Protein AF-A0A933QP45-F1 (afdb_monomer_lite)

Secondary structure (DSSP, 8-state):
---EEEEEEEEEEEEETTEEEEEEEEEEEEEEETTEEEEEEEETTEEEEEEEE-GGGEEEEEEEE-SSSEEEEEEE--TTS-SEEEEEES-HHHHHHHHHHTTPPEEP-

Radius of gyration: 12.71 Å; chains: 1; bounding box: 33×34×29 Å

pLDDT: mean 92.01, std 7.45, range [52.69, 97.75]

Foldseek 3Di:
DWDKDKFAFKKWFAQDPVGIDIDGPRQWMWIDTLAWIKIWGHDDPDTPDIDIDGPVQFPAWEWDDDPPAIKIWTAGNPPVGHRTMITTGPDPVVVQVSCVVSVHHYHYD

Structure (mmCIF, N/CA/C/O backbone):
data_AF-A0A933QP45-F1
#
_entry.id   AF-A0A933QP45-F1
#
loop_
_atom_site.group_PDB
_atom_site.id
_atom_site.type_symbol
_atom_site.label_atom_id
_atom_site.label_alt_id
_atom_site.label_comp_id
_atom_site.label_asym_id
_atom_site.label_entity_id
_atom_site.label_seq_id
_atom_site.pdbx_PDB_ins_code
_atom_site.Cartn_x
_atom_site.Cartn_y
_atom_site.Cartn_z
_atom_site.occupancy
_atom_site.B_iso_or_equiv
_atom_site.auth_seq_id
_atom_site.auth_comp_id
_atom_site.auth_asym_id
_atom_site.auth_atom_id
_atom_site.pdbx_PDB_model_num
ATOM 1 N N . MET A 1 1 ? -20.171 11.374 9.791 1.00 52.69 1 MET A N 1
ATOM 2 C CA . MET A 1 1 ? -18.991 11.843 9.036 1.00 52.69 1 MET A CA 1
ATOM 3 C C . MET A 1 1 ? -18.240 10.603 8.601 1.00 52.69 1 MET A C 1
ATOM 5 O O . MET A 1 1 ? -18.033 9.743 9.451 1.00 52.69 1 MET A O 1
ATOM 9 N N . ALA A 1 2 ? -17.936 10.451 7.312 1.00 61.94 2 ALA A N 1
ATOM 10 C CA . ALA A 1 2 ? -17.080 9.354 6.869 1.00 61.94 2 ALA A CA 1
ATOM 11 C C . ALA A 1 2 ? -15.700 9.544 7.510 1.00 61.94 2 ALA A C 1
ATOM 13 O O . ALA A 1 2 ? -15.194 10.665 7.556 1.00 61.94 2 ALA A O 1
ATOM 14 N N . LYS A 1 3 ? -15.140 8.482 8.093 1.00 84.06 3 LYS A N 1
ATOM 15 C CA . LYS A 1 3 ? -13.797 8.540 8.667 1.00 84.06 3 LYS A CA 1
ATOM 16 C C . LYS A 1 3 ? -12.796 8.654 7.513 1.00 84.06 3 LYS A C 1
ATOM 18 O O . LYS A 1 3 ? -12.909 7.930 6.528 1.00 84.06 3 LYS A O 1
ATOM 23 N N . GLU A 1 4 ? -11.831 9.552 7.649 1.00 93.94 4 GLU A N 1
ATOM 24 C CA . GLU A 1 4 ? -10.700 9.694 6.733 1.00 93.94 4 GLU A CA 1
ATOM 25 C C . GLU A 1 4 ? -9.401 9.615 7.535 1.00 93.94 4 GLU A C 1
ATOM 27 O O . GLU A 1 4 ? -9.360 9.967 8.717 1.00 93.94 4 GLU A O 1
ATOM 32 N N . PHE A 1 5 ? -8.349 9.117 6.899 1.00 94.88 5 PHE A N 1
ATOM 33 C CA . PHE A 1 5 ? -7.028 8.956 7.491 1.00 94.88 5 PHE A CA 1
ATOM 34 C C . PHE A 1 5 ? -5.957 9.280 6.450 1.00 94.88 5 PHE A C 1
ATOM 36 O O . PHE A 1 5 ? -6.128 9.010 5.261 1.00 94.88 5 PHE A O 1
ATOM 43 N N . ALA A 1 6 ? -4.843 9.848 6.905 1.00 96.81 6 ALA A N 1
ATOM 44 C CA . ALA A 1 6 ? -3.674 10.085 6.078 1.00 96.81 6 ALA A CA 1
ATOM 45 C C . ALA A 1 6 ? -2.405 9.711 6.843 1.00 96.81 6 ALA A C 1
ATOM 47 O O . ALA A 1 6 ? -2.290 9.995 8.034 1.00 96.81 6 ALA A O 1
ATOM 48 N N . THR A 1 7 ? -1.438 9.114 6.152 1.00 96.50 7 THR A N 1
ATOM 49 C CA . THR A 1 7 ? -0.115 8.831 6.713 1.00 96.50 7 THR A CA 1
ATOM 50 C C . THR A 1 7 ? 0.980 8.996 5.670 1.00 96.50 7 THR A C 1
ATOM 52 O O . THR A 1 7 ? 0.751 8.843 4.468 1.00 96.50 7 THR A O 1
ATOM 55 N N . THR A 1 8 ? 2.184 9.298 6.140 1.00 96.00 8 THR A N 1
ATOM 56 C CA . THR A 1 8 ? 3.365 9.514 5.304 1.00 96.00 8 THR A CA 1
ATOM 57 C C . THR A 1 8 ? 4.287 8.298 5.366 1.00 96.00 8 THR A C 1
ATOM 59 O O . THR A 1 8 ? 4.439 7.649 6.403 1.00 96.00 8 THR A O 1
ATOM 62 N N . GLY A 1 9 ? 4.900 7.984 4.232 1.00 94.81 9 GLY A N 1
ATOM 63 C CA . GLY A 1 9 ? 5.643 6.761 3.983 1.00 94.81 9 GLY A CA 1
ATOM 64 C C . GLY A 1 9 ? 6.643 6.904 2.839 1.00 94.81 9 GLY A C 1
ATOM 65 O O . GLY A 1 9 ? 6.858 7.988 2.293 1.00 94.81 9 GLY A O 1
ATOM 66 N N . GLY A 1 10 ? 7.251 5.782 2.476 1.00 94.69 10 GLY A N 1
ATOM 67 C CA . GLY A 1 10 ? 7.820 5.562 1.149 1.00 94.69 10 GLY A CA 1
ATOM 68 C C . GLY A 1 10 ? 6.819 4.849 0.242 1.00 94.69 10 GLY A C 1
ATOM 69 O O . GLY A 1 10 ? 5.815 4.310 0.712 1.00 94.69 10 GLY A O 1
ATOM 70 N N . ALA A 1 11 ? 7.105 4.816 -1.053 1.00 94.81 11 ALA A N 1
ATOM 71 C CA . ALA A 1 11 ? 6.318 4.073 -2.024 1.00 94.81 11 ALA A CA 1
ATOM 72 C C . ALA A 1 11 ? 7.221 3.440 -3.078 1.00 94.81 11 ALA A C 1
ATOM 74 O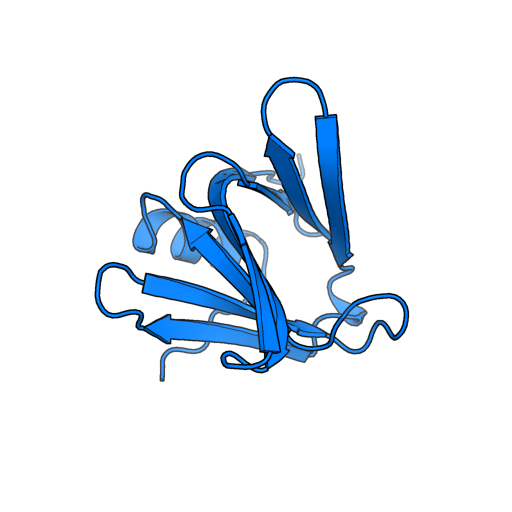 O . ALA A 1 11 ? 8.216 4.040 -3.469 1.00 94.81 11 ALA A O 1
ATOM 75 N N . ASN A 1 12 ? 6.849 2.256 -3.554 1.00 94.62 12 ASN A N 1
ATOM 76 C CA . ASN A 1 12 ? 7.443 1.633 -4.734 1.00 94.62 12 ASN A CA 1
ATOM 77 C C . 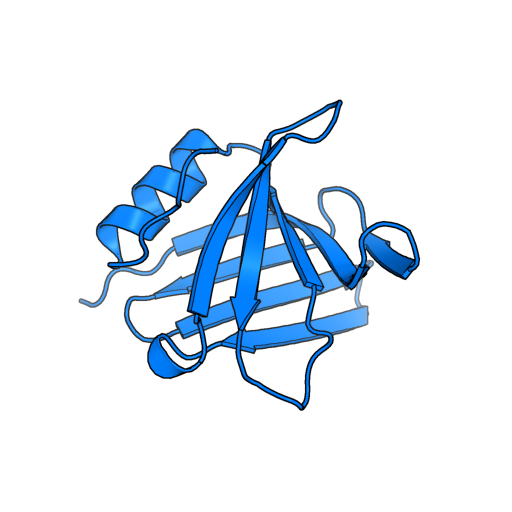ASN A 1 12 ? 6.315 1.208 -5.672 1.00 94.62 12 ASN A C 1
ATOM 79 O O . ASN A 1 12 ? 5.275 0.738 -5.208 1.00 94.62 12 ASN A O 1
ATOM 83 N N . TRP A 1 13 ? 6.501 1.367 -6.974 1.00 94.81 13 TRP A N 1
ATOM 84 C CA . TRP A 1 13 ? 5.528 0.972 -7.982 1.00 94.81 13 TRP A CA 1
ATOM 85 C C . TRP A 1 13 ? 6.217 0.417 -9.226 1.00 94.81 13 TRP A C 1
ATOM 87 O O . TRP A 1 13 ? 7.300 0.858 -9.600 1.00 94.81 13 TRP A O 1
ATOM 97 N N . GLY A 1 14 ? 5.594 -0.558 -9.882 1.00 93.88 14 GLY A N 1
ATOM 98 C CA . GLY A 1 14 ? 6.150 -1.163 -11.090 1.00 93.88 14 GLY A CA 1
ATOM 99 C C . GLY A 1 14 ? 5.469 -2.467 -11.476 1.00 93.88 14 GLY A C 1
ATOM 100 O O . GLY A 1 14 ? 4.318 -2.723 -11.112 1.00 93.88 14 GLY A O 1
ATOM 101 N N . TYR A 1 15 ? 6.179 -3.307 -12.223 1.00 89.81 15 TYR A N 1
ATOM 102 C CA . TYR A 1 15 ? 5.663 -4.620 -12.615 1.00 89.81 15 TYR A CA 1
ATOM 103 C C . TYR A 1 15 ? 5.888 -5.675 -11.532 1.00 89.81 15 TYR A C 1
ATOM 105 O O . TYR A 1 15 ? 5.084 -6.595 -11.382 1.00 89.81 15 TYR A O 1
ATOM 113 N N . ASN A 1 16 ? 6.982 -5.556 -10.783 1.00 86.94 16 ASN A N 1
ATOM 114 C CA . ASN A 1 16 ? 7.354 -6.443 -9.685 1.00 86.94 16 ASN A CA 1
ATOM 115 C C . ASN A 1 16 ? 8.411 -5.757 -8.798 1.00 86.94 16 ASN A C 1
ATOM 117 O O . ASN A 1 16 ? 8.819 -4.641 -9.086 1.00 86.94 16 ASN A O 1
ATOM 121 N N . ILE A 1 17 ? 8.879 -6.424 -7.738 1.00 80.31 17 ILE A N 1
ATOM 122 C CA . ILE A 1 17 ? 9.859 -5.836 -6.807 1.00 80.31 17 ILE A CA 1
ATOM 123 C C . ILE A 1 17 ? 11.248 -5.573 -7.414 1.00 80.31 17 ILE A C 1
ATOM 125 O O . ILE A 1 17 ? 11.968 -4.698 -6.944 1.00 80.31 17 ILE A O 1
ATOM 129 N N . PHE A 1 18 ? 11.650 -6.339 -8.426 1.00 82.75 18 PHE A N 1
ATOM 130 C CA . PHE A 1 18 ? 12.941 -6.163 -9.097 1.00 82.75 18 PHE A CA 1
ATOM 131 C C . PHE A 1 18 ? 12.868 -5.137 -10.235 1.00 82.75 18 PHE A C 1
ATOM 133 O O . PHE A 1 18 ? 13.901 -4.662 -10.693 1.00 82.75 18 PHE A O 1
ATOM 140 N N . ASP A 1 19 ? 11.652 -4.806 -10.669 1.00 87.81 19 ASP A N 1
ATOM 141 C CA . ASP A 1 19 ? 11.322 -3.861 -11.734 1.00 87.81 19 ASP A CA 1
ATOM 142 C C . ASP A 1 19 ? 10.286 -2.855 -11.211 1.00 87.81 19 ASP A C 1
ATOM 144 O O . ASP A 1 19 ? 9.152 -2.750 -11.697 1.00 87.81 19 ASP A O 1
ATOM 148 N N . SER A 1 20 ? 10.662 -2.197 -10.113 1.00 87.88 20 SER A N 1
ATOM 149 C CA . SER A 1 20 ? 9.904 -1.108 -9.510 1.00 87.88 20 SER A CA 1
ATOM 150 C C . SER A 1 20 ? 10.773 0.123 -9.357 1.00 87.88 20 SER A C 1
ATOM 152 O O . SER A 1 20 ? 11.918 0.040 -8.914 1.00 87.88 20 SER A O 1
ATOM 154 N N . GLU A 1 21 ? 10.179 1.268 -9.647 1.00 89.69 21 GLU A N 1
ATOM 155 C CA . GLU A 1 21 ? 10.687 2.559 -9.218 1.00 89.69 21 GLU A CA 1
ATOM 156 C C . GLU A 1 21 ? 10.117 2.874 -7.838 1.00 89.69 21 GLU A C 1
ATOM 158 O O . GLU A 1 21 ? 9.094 2.324 -7.423 1.00 89.69 21 GLU A O 1
ATOM 163 N N . GLY A 1 22 ? 10.767 3.761 -7.099 1.00 88.75 22 GLY A N 1
ATOM 164 C CA . GLY A 1 22 ? 10.258 4.114 -5.792 1.00 88.75 22 GLY A CA 1
ATOM 165 C C . GLY A 1 22 ? 10.982 5.260 -5.130 1.00 88.75 22 GLY A C 1
ATOM 166 O O . GLY A 1 22 ? 12.042 5.718 -5.554 1.00 88.75 22 GLY A O 1
ATOM 167 N N . THR A 1 23 ? 10.374 5.716 -4.049 1.00 85.38 23 THR A N 1
ATOM 168 C CA . THR A 1 23 ? 10.894 6.756 -3.179 1.00 85.38 23 THR A CA 1
ATOM 169 C C . THR A 1 23 ? 10.884 6.249 -1.749 1.00 85.38 23 THR A C 1
ATOM 171 O O . THR A 1 23 ? 9.894 5.671 -1.289 1.00 85.38 23 THR A O 1
ATOM 174 N N . SER A 1 24 ? 11.960 6.504 -1.014 1.00 84.44 24 SER A N 1
ATOM 175 C CA . SER A 1 24 ? 12.007 6.215 0.416 1.00 84.44 24 SER A CA 1
ATOM 176 C C . SER A 1 24 ? 11.012 7.078 1.199 1.00 84.44 24 SER A C 1
ATOM 178 O O . SER A 1 24 ? 10.440 8.049 0.698 1.00 84.44 24 SER A O 1
ATOM 180 N N . PHE A 1 25 ? 10.830 6.757 2.477 1.00 79.44 25 PHE A N 1
ATOM 181 C CA . PHE A 1 25 ? 10.256 7.718 3.415 1.00 79.44 25 PHE A CA 1
ATOM 182 C C . PHE A 1 25 ? 11.049 9.042 3.368 1.00 79.44 25 PHE A C 1
ATOM 184 O O . PHE A 1 25 ? 12.279 8.978 3.236 1.00 79.44 25 PHE A O 1
ATOM 191 N N . PRO A 1 26 ? 10.411 10.224 3.501 1.00 89.06 26 PRO A N 1
ATOM 192 C CA . PRO A 1 26 ? 8.978 10.515 3.675 1.00 89.06 26 PRO A CA 1
ATOM 193 C C . PRO A 1 26 ? 8.297 11.072 2.405 1.00 89.06 26 PRO A C 1
ATOM 195 O O . PRO A 1 26 ? 7.555 12.051 2.478 1.00 89.06 26 PRO A O 1
ATOM 198 N N . PHE A 1 27 ? 8.575 10.512 1.227 1.00 93.44 27 PHE A N 1
ATOM 199 C CA . PHE A 1 27 ? 8.163 11.120 -0.049 1.00 93.44 27 PHE A CA 1
ATOM 200 C C . PH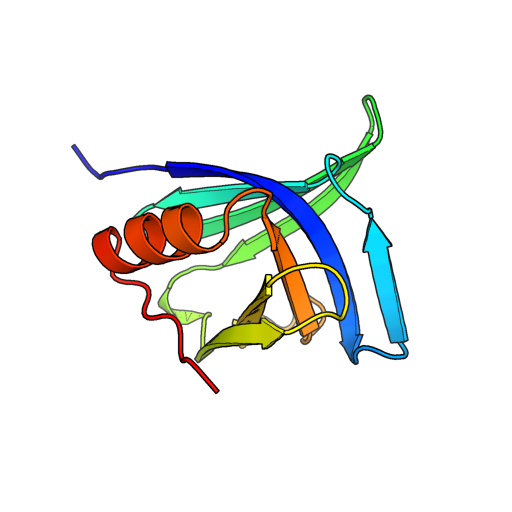E A 1 27 ? 6.814 10.635 -0.591 1.00 93.44 27 PHE A C 1
ATOM 202 O O . PHE A 1 27 ? 6.400 11.054 -1.670 1.00 93.44 27 PHE A O 1
ATOM 209 N N . ALA A 1 28 ? 6.101 9.780 0.141 1.00 95.31 28 ALA A N 1
ATOM 210 C CA . ALA A 1 28 ? 4.772 9.322 -0.235 1.00 95.31 28 ALA A CA 1
ATOM 211 C C . ALA A 1 28 ? 3.747 9.594 0.868 1.00 95.31 28 ALA A C 1
ATOM 213 O O . ALA A 1 28 ? 4.037 9.449 2.052 1.00 95.31 28 ALA A O 1
ATOM 214 N N . THR A 1 29 ? 2.523 9.940 0.490 1.00 96.69 29 THR A N 1
ATOM 215 C CA . THR A 1 29 ? 1.394 10.093 1.408 1.00 96.69 29 THR A CA 1
ATOM 216 C C . THR A 1 29 ? 0.249 9.215 0.939 1.00 96.69 29 THR A C 1
ATOM 218 O O . THR A 1 29 ? -0.201 9.329 -0.203 1.00 96.69 29 THR A O 1
ATOM 221 N N . LEU A 1 30 ? -0.222 8.347 1.828 1.00 97.62 30 LEU A N 1
ATOM 222 C CA . LEU A 1 30 ? -1.407 7.532 1.624 1.00 97.62 30 LEU A CA 1
ATOM 223 C C . LEU A 1 30 ? -2.581 8.189 2.342 1.00 97.62 30 LEU A C 1
ATOM 225 O O . LEU A 1 30 ? -2.541 8.376 3.555 1.00 97.62 30 LEU A O 1
ATOM 229 N N . TYR A 1 31 ? -3.619 8.512 1.585 1.00 97.75 31 TYR A N 1
ATOM 230 C CA . TYR A 1 31 ? -4.919 8.960 2.062 1.00 97.75 31 TYR A CA 1
ATOM 231 C C . TYR A 1 31 ? -5.904 7.805 1.907 1.00 97.75 31 TYR A C 1
ATOM 233 O O . TYR A 1 31 ? -5.946 7.171 0.854 1.00 97.75 31 TYR A O 1
ATOM 241 N N . ALA A 1 32 ? -6.711 7.532 2.922 1.00 97.38 32 ALA A N 1
ATOM 242 C CA . ALA A 1 32 ? -7.757 6.527 2.838 1.00 97.38 32 ALA A CA 1
ATOM 243 C C . ALA A 1 32 ? -9.066 7.046 3.434 1.00 97.38 32 ALA A C 1
ATOM 245 O O . ALA A 1 32 ? -9.089 7.675 4.492 1.00 97.38 32 ALA A O 1
ATOM 246 N N . SER A 1 33 ? -10.157 6.722 2.754 1.00 96.94 33 SER A N 1
ATOM 247 C CA . SER A 1 33 ? -11.532 6.821 3.235 1.00 96.94 33 SER A CA 1
ATOM 248 C C . SER A 1 33 ? -12.258 5.517 2.907 1.00 96.94 33 SER A C 1
ATOM 250 O O . SER A 1 33 ? -11.731 4.677 2.177 1.00 96.94 33 SER A O 1
ATOM 252 N N . SER A 1 34 ? -13.489 5.337 3.380 1.00 95.75 34 SER A N 1
ATOM 253 C CA . SER A 1 34 ? -14.313 4.177 3.000 1.00 95.75 34 SER A CA 1
ATOM 254 C C . SER A 1 34 ? -14.621 4.095 1.496 1.00 95.75 34 SER A C 1
ATOM 256 O O . SER A 1 34 ? -15.096 3.067 1.027 1.00 95.75 34 SER A O 1
ATOM 258 N N . GLU A 1 35 ? -14.386 5.173 0.743 1.00 96.19 35 GLU A N 1
ATOM 259 C CA . GLU A 1 35 ? -14.726 5.283 -0.680 1.00 96.19 35 GLU A CA 1
ATOM 260 C C . GLU A 1 35 ? -13.516 5.162 -1.605 1.00 96.19 35 GLU A C 1
ATOM 262 O O . GLU A 1 35 ? -13.697 4.865 -2.782 1.00 96.19 35 GLU A O 1
ATOM 267 N N . ARG A 1 36 ? -12.296 5.397 -1.102 1.00 96.12 36 ARG A N 1
ATOM 268 C CA . ARG A 1 36 ? -11.064 5.310 -1.898 1.00 96.12 36 ARG A CA 1
ATOM 269 C C . ARG A 1 36 ? -9.795 5.210 -1.058 1.00 96.12 36 ARG A C 1
ATOM 271 O O . ARG A 1 36 ? -9.740 5.690 0.076 1.00 96.12 36 ARG A O 1
ATOM 278 N N . ILE A 1 37 ? -8.743 4.684 -1.678 1.00 97.44 37 ILE A N 1
ATOM 279 C CA . ILE A 1 37 ? -7.352 4.840 -1.245 1.00 97.44 37 ILE A CA 1
ATOM 280 C C . ILE A 1 37 ? -6.619 5.658 -2.303 1.00 97.44 37 ILE A C 1
ATOM 282 O O . ILE A 1 37 ? -6.642 5.315 -3.479 1.00 97.44 37 ILE A O 1
ATOM 286 N N . GLN A 1 38 ? -5.937 6.719 -1.890 1.00 97.56 38 GLN A N 1
ATOM 287 C CA . GLN A 1 38 ? -5.101 7.529 -2.761 1.00 97.56 38 GLN A CA 1
ATOM 288 C C . GLN A 1 38 ? -3.662 7.540 -2.255 1.00 97.56 38 GLN A C 1
ATOM 290 O O . GLN A 1 38 ? -3.396 7.934 -1.124 1.00 97.56 38 GLN A O 1
ATOM 295 N N . LEU A 1 39 ? -2.725 7.159 -3.114 1.00 97.25 39 LEU A N 1
ATOM 296 C CA . LEU A 1 39 ? -1.295 7.223 -2.855 1.00 97.25 39 LEU A CA 1
ATOM 297 C C . LEU A 1 39 ? -0.683 8.326 -3.713 1.00 97.25 39 LEU A C 1
ATOM 299 O O . LEU A 1 39 ? -0.707 8.242 -4.938 1.00 97.25 39 LEU A O 1
ATOM 303 N N . ARG A 1 40 ? -0.124 9.354 -3.076 1.00 96.50 40 ARG A N 1
ATOM 304 C CA . ARG A 1 40 ? 0.588 10.443 -3.755 1.00 96.50 40 ARG A CA 1
ATOM 305 C C . ARG A 1 40 ? 2.066 10.366 -3.444 1.00 96.50 40 ARG A C 1
ATOM 307 O O . ARG A 1 40 ? 2.431 10.221 -2.283 1.00 96.50 40 ARG A O 1
ATOM 314 N N . VAL A 1 41 ? 2.901 10.531 -4.456 1.00 94.62 41 VAL A N 1
ATOM 315 C CA . VAL A 1 41 ? 4.356 10.547 -4.328 1.00 94.62 41 VAL A CA 1
ATOM 316 C C . VAL A 1 41 ? 4.862 11.913 -4.757 1.00 94.62 41 VAL A C 1
ATOM 318 O O . VAL A 1 41 ? 4.634 12.349 -5.887 1.00 94.62 41 VAL A O 1
ATOM 321 N N . LYS A 1 42 ? 5.526 12.608 -3.837 1.00 91.88 42 LYS A N 1
ATOM 322 C CA . LYS A 1 42 ? 6.031 13.964 -4.033 1.00 91.88 42 LYS A CA 1
ATOM 323 C C . LYS A 1 42 ? 7.477 14.056 -3.584 1.00 91.88 42 LYS A C 1
ATOM 325 O O . LYS A 1 42 ? 7.804 13.734 -2.445 1.00 91.88 42 LYS A O 1
ATOM 330 N N . ILE A 1 43 ? 8.324 14.584 -4.461 1.00 85.81 43 ILE A N 1
ATOM 331 C CA . ILE A 1 43 ? 9.676 15.009 -4.105 1.00 85.81 43 ILE A CA 1
ATOM 332 C C . ILE A 1 43 ? 9.711 16.530 -4.214 1.00 85.81 43 ILE A C 1
ATOM 334 O O . ILE A 1 43 ? 9.535 17.097 -5.293 1.00 85.81 43 ILE A O 1
ATOM 338 N N . LEU A 1 44 ? 9.932 17.196 -3.076 1.00 82.62 44 LEU A N 1
ATOM 339 C CA . LEU A 1 44 ? 9.853 18.654 -2.955 1.00 82.62 44 LEU A CA 1
ATOM 340 C C . LEU A 1 44 ? 8.488 19.176 -3.452 1.00 82.62 44 LEU A C 1
ATOM 342 O O . LEU A 1 44 ? 7.445 18.806 -2.916 1.00 82.62 44 LEU A O 1
ATOM 346 N N . TRP A 1 45 ? 8.494 20.037 -4.469 1.00 80.31 45 TRP A N 1
ATOM 347 C CA . TRP A 1 45 ? 7.313 20.686 -5.044 1.00 80.31 45 TRP A CA 1
ATOM 348 C C . TRP A 1 45 ? 6.707 19.907 -6.222 1.00 80.31 45 TRP A C 1
ATOM 350 O O . TRP A 1 45 ? 5.685 20.329 -6.759 1.00 80.31 45 TRP A O 1
ATOM 360 N N . PHE A 1 46 ? 7.326 18.797 -6.642 1.00 86.44 46 PHE A N 1
ATOM 361 C CA . PHE A 1 46 ? 6.931 18.043 -7.831 1.00 86.44 46 PHE A CA 1
ATOM 362 C C . PHE A 1 46 ? 6.185 16.762 -7.454 1.00 86.44 46 PHE A C 1
ATOM 364 O O . PHE A 1 46 ? 6.659 15.958 -6.648 1.00 86.44 46 PHE A O 1
ATOM 371 N N . GLU A 1 47 ? 5.012 16.569 -8.057 1.00 87.81 47 GLU A N 1
ATOM 372 C CA . GLU A 1 47 ? 4.272 15.310 -7.987 1.00 87.81 47 GLU A CA 1
ATOM 373 C C . GLU A 1 47 ? 4.862 14.330 -9.000 1.00 87.81 47 GLU A C 1
ATOM 375 O O . GLU A 1 47 ? 4.850 14.590 -10.201 1.00 87.81 47 GLU A O 1
ATOM 380 N N . MET A 1 48 ? 5.425 13.230 -8.501 1.00 90.31 48 MET A N 1
ATOM 381 C CA . MET A 1 48 ? 6.035 12.195 -9.335 1.00 90.31 48 MET A CA 1
ATOM 382 C C . MET A 1 48 ? 5.019 11.151 -9.775 1.00 90.31 48 MET A C 1
ATOM 384 O O . MET A 1 48 ? 5.053 10.693 -10.912 1.00 90.31 48 MET A O 1
ATOM 388 N N . ALA A 1 49 ? 4.128 10.765 -8.862 1.00 93.06 49 ALA A N 1
ATOM 389 C CA . ALA A 1 49 ? 3.118 9.753 -9.113 1.00 93.06 49 ALA A CA 1
ATOM 390 C C . ALA A 1 49 ? 1.886 9.992 -8.238 1.00 93.06 49 ALA A C 1
ATOM 392 O O . ALA A 1 49 ? 1.984 10.486 -7.111 1.00 93.06 49 ALA A O 1
ATOM 393 N N . SER A 1 50 ? 0.725 9.607 -8.753 1.00 95.50 50 SER A N 1
ATOM 394 C CA . SER A 1 50 ? -0.540 9.647 -8.029 1.00 95.50 50 SER A CA 1
ATOM 395 C C . SER A 1 50 ? -1.393 8.470 -8.474 1.00 95.50 50 SER A C 1
ATOM 397 O O . SER A 1 50 ? -1.661 8.302 -9.664 1.00 95.50 50 SER A O 1
ATOM 399 N N . PHE A 1 51 ? -1.787 7.641 -7.516 1.00 96.75 51 PHE A N 1
ATOM 400 C CA . PHE A 1 51 ? -2.588 6.447 -7.742 1.00 96.75 51 PHE A CA 1
ATOM 401 C C . PHE A 1 51 ? -3.857 6.545 -6.906 1.00 96.75 51 PHE A C 1
ATOM 403 O O . PHE A 1 51 ? -3.780 6.767 -5.698 1.00 96.75 51 PHE A O 1
ATOM 410 N N . GLU A 1 52 ? -5.018 6.387 -7.533 1.00 97.44 52 GLU A N 1
ATOM 411 C CA . GLU A 1 52 ? -6.311 6.427 -6.853 1.00 97.44 52 GLU A CA 1
ATOM 412 C C . GLU A 1 52 ? -7.065 5.122 -7.098 1.00 97.44 52 GLU A C 1
ATOM 414 O O . GLU A 1 52 ? -7.326 4.735 -8.235 1.00 97.44 52 GLU A O 1
ATOM 419 N N . PHE A 1 53 ? -7.396 4.426 -6.017 1.00 96.50 53 PHE A N 1
ATOM 420 C CA . PHE A 1 53 ? -8.036 3.120 -6.045 1.00 96.50 53 PHE A CA 1
ATOM 421 C C . PHE A 1 53 ? -9.413 3.214 -5.406 1.00 96.50 53 PHE A C 1
ATOM 423 O O . PHE A 1 53 ? -9.528 3.539 -4.220 1.00 96.50 53 PHE A O 1
ATOM 430 N N . ASN A 1 54 ? -10.453 2.864 -6.161 1.00 96.06 54 ASN A N 1
ATOM 431 C CA . ASN A 1 54 ? -11.749 2.584 -5.559 1.00 96.06 54 ASN A CA 1
ATOM 432 C C . ASN A 1 54 ? -11.693 1.213 -4.867 1.00 96.06 54 ASN A C 1
ATOM 434 O O . ASN A 1 54 ? -10.997 0.317 -5.352 1.00 96.06 54 ASN 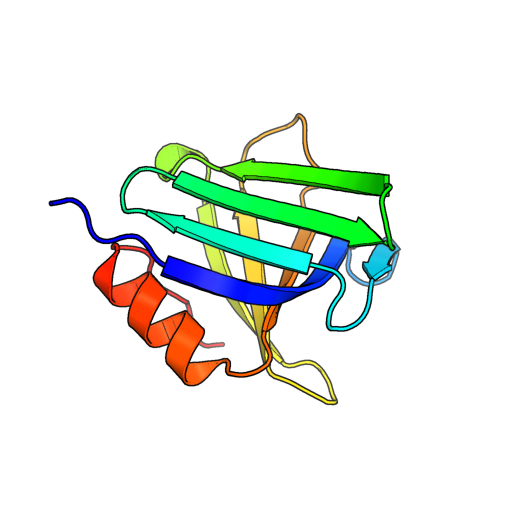A O 1
ATOM 438 N N . PRO A 1 55 ? -12.473 0.982 -3.799 1.00 95.50 55 PRO A N 1
ATOM 439 C CA . PRO A 1 55 ? -12.560 -0.314 -3.133 1.00 95.50 55 PRO A CA 1
ATOM 4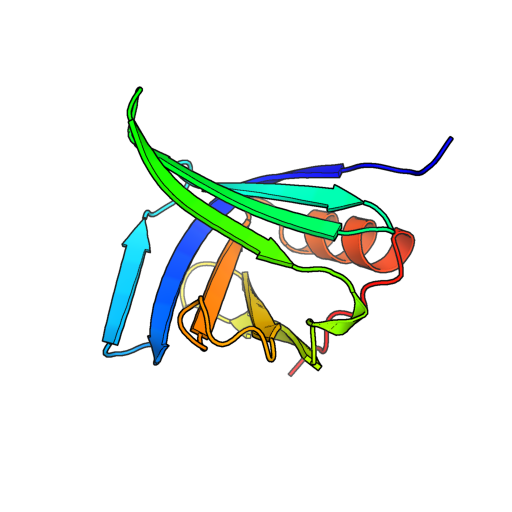40 C C . PRO A 1 55 ? -12.833 -1.482 -4.087 1.00 95.50 55 PRO A C 1
ATOM 442 O O . PRO A 1 55 ? -12.320 -2.573 -3.877 1.00 95.50 55 PRO A O 1
ATOM 445 N N . GLN A 1 56 ? -13.607 -1.249 -5.152 1.00 95.94 56 GLN A N 1
ATOM 446 C CA . GLN A 1 56 ? -13.949 -2.263 -6.158 1.00 95.94 56 GLN A CA 1
ATOM 447 C C . GLN A 1 56 ? -12.768 -2.647 -7.060 1.00 95.94 56 GLN A C 1
ATOM 449 O O . GLN A 1 56 ? -12.739 -3.755 -7.592 1.00 95.94 56 GLN A O 1
ATOM 454 N N . ASP A 1 57 ? -11.797 -1.747 -7.217 1.00 95.88 57 ASP A N 1
ATOM 455 C CA . ASP A 1 57 ? -10.601 -1.983 -8.023 1.00 95.88 57 ASP A CA 1
ATOM 456 C C . ASP A 1 57 ? -9.514 -2.705 -7.217 1.00 95.88 57 ASP A C 1
ATOM 458 O O . ASP A 1 57 ? -8.575 -3.235 -7.807 1.00 95.88 57 ASP A O 1
ATOM 462 N N . ILE A 1 58 ? -9.618 -2.728 -5.882 1.00 96.62 58 ILE A N 1
ATOM 463 C CA . ILE A 1 58 ? -8.654 -3.366 -4.982 1.00 96.62 58 ILE A CA 1
ATOM 464 C C . ILE A 1 58 ? -8.998 -4.850 -4.843 1.00 96.62 58 ILE A C 1
ATOM 466 O O . ILE A 1 58 ? -9.962 -5.234 -4.186 1.00 96.62 58 ILE A O 1
ATOM 470 N N . SER A 1 59 ? -8.149 -5.702 -5.407 1.00 95.75 59 SER A N 1
ATOM 471 C CA . SER A 1 59 ? -8.251 -7.155 -5.267 1.00 95.75 59 SER A CA 1
ATOM 472 C C . SER A 1 59 ? -7.851 -7.618 -3.865 1.00 95.75 59 SER A C 1
ATOM 474 O O . SER A 1 59 ? -8.488 -8.499 -3.290 1.00 95.75 59 SER A O 1
ATOM 476 N N . SER A 1 60 ? -6.770 -7.057 -3.316 1.00 96.06 60 SER A N 1
ATOM 477 C CA . SER A 1 60 ? -6.330 -7.324 -1.945 1.00 96.06 60 SER A CA 1
ATOM 478 C C . SER A 1 60 ? -5.324 -6.284 -1.456 1.00 96.06 60 SER A C 1
ATOM 480 O O . SER A 1 60 ? -4.609 -5.664 -2.243 1.00 96.06 60 SER A O 1
ATOM 482 N N . ILE A 1 61 ? -5.239 -6.132 -0.133 1.00 97.00 61 ILE A N 1
ATOM 483 C CA . ILE A 1 61 ? -4.140 -5.435 0.536 1.00 97.00 61 ILE A CA 1
ATOM 484 C C . ILE A 1 61 ? -3.382 -6.478 1.349 1.00 97.00 61 ILE A C 1
ATOM 486 O O . ILE A 1 61 ? -3.967 -7.162 2.188 1.00 97.00 61 ILE A O 1
ATOM 490 N N . GLU A 1 62 ? -2.094 -6.640 1.083 1.00 96.25 62 GLU A N 1
ATOM 491 C CA . GLU A 1 62 ? -1.262 -7.668 1.714 1.00 96.25 62 GLU A CA 1
ATOM 492 C C . GLU A 1 62 ? -0.127 -7.019 2.499 1.00 96.25 62 GLU A C 1
ATOM 494 O O . GLU A 1 62 ? 0.466 -6.047 2.034 1.00 96.25 62 GLU A O 1
ATOM 499 N N . ARG A 1 63 ? 0.210 -7.566 3.670 1.00 95.50 63 ARG A N 1
ATOM 500 C CA . ARG A 1 63 ? 1.444 -7.198 4.362 1.00 95.50 63 ARG A CA 1
ATOM 501 C C . ARG A 1 63 ? 2.628 -7.618 3.507 1.00 95.50 63 ARG A C 1
ATOM 503 O O . ARG A 1 63 ? 2.718 -8.766 3.073 1.00 95.50 63 ARG A O 1
ATOM 510 N N . TYR A 1 64 ? 3.556 -6.698 3.324 1.00 92.50 64 TYR A N 1
ATOM 511 C CA . TYR A 1 64 ? 4.837 -6.949 2.702 1.00 92.50 64 TYR A CA 1
ATOM 512 C C . TYR A 1 64 ? 5.941 -6.672 3.722 1.00 92.50 64 TYR A C 1
ATOM 514 O O . TYR A 1 64 ? 6.114 -5.535 4.154 1.00 92.50 64 TYR A O 1
ATOM 522 N N . ARG A 1 65 ? 6.687 -7.705 4.126 1.00 88.81 65 ARG A N 1
ATOM 523 C CA 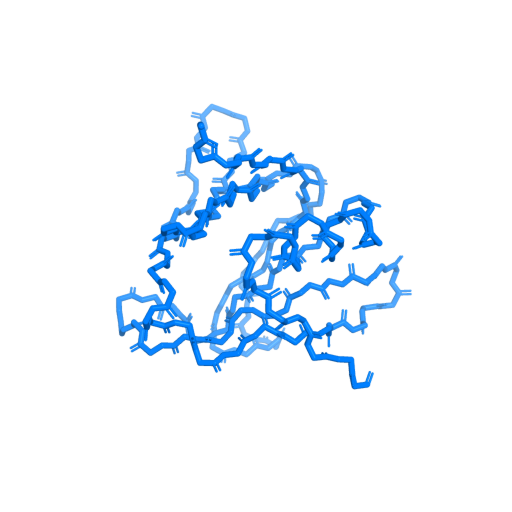. ARG A 1 65 ? 7.814 -7.546 5.056 1.00 88.81 65 ARG A CA 1
ATOM 524 C C . ARG A 1 65 ? 9.063 -7.164 4.274 1.00 88.81 65 ARG A C 1
ATOM 526 O O . ARG A 1 65 ? 9.643 -8.017 3.604 1.00 88.81 65 ARG A O 1
ATOM 533 N N . ALA A 1 66 ? 9.475 -5.901 4.349 1.00 74.56 66 ALA A N 1
ATOM 534 C CA . ALA A 1 66 ? 10.803 -5.506 3.899 1.00 74.56 66 ALA A CA 1
ATOM 535 C C . ALA A 1 66 ? 11.819 -5.686 5.039 1.00 74.56 66 ALA A C 1
ATOM 537 O O . ALA A 1 66 ? 11.458 -5.823 6.206 1.00 74.56 66 ALA A O 1
ATOM 538 N N . LEU A 1 67 ? 13.110 -5.686 4.699 1.00 71.62 67 LEU A N 1
ATOM 539 C CA . LEU A 1 67 ? 14.204 -5.891 5.661 1.00 71.62 67 LEU A CA 1
ATOM 540 C C . LEU A 1 67 ? 14.223 -4.866 6.807 1.00 71.62 67 LEU A C 1
ATOM 542 O O . LEU A 1 67 ? 14.702 -5.185 7.890 1.00 71.62 67 LEU A O 1
ATOM 546 N N . LEU A 1 68 ? 13.740 -3.644 6.563 1.00 73.38 68 LEU A N 1
ATOM 547 C CA . LEU A 1 68 ? 13.839 -2.524 7.506 1.00 73.38 68 LEU A CA 1
ATOM 548 C C . LEU A 1 68 ? 12.490 -2.086 8.085 1.00 73.38 68 LEU A C 1
ATOM 550 O O . LEU A 1 68 ? 12.462 -1.468 9.145 1.00 73.38 68 LEU A O 1
ATOM 554 N N . ASN A 1 69 ? 11.384 -2.380 7.402 1.00 81.38 69 ASN A N 1
ATOM 555 C CA . ASN A 1 69 ? 10.044 -2.032 7.852 1.00 81.38 69 ASN A CA 1
ATOM 556 C C . ASN A 1 69 ? 8.969 -2.888 7.181 1.00 81.38 69 ASN A C 1
ATOM 558 O O . ASN A 1 69 ? 9.149 -3.447 6.098 1.00 81.38 69 ASN A O 1
ATOM 562 N N . ASP A 1 70 ? 7.815 -2.954 7.833 1.00 93.19 70 ASP A N 1
ATOM 563 C CA . ASP A 1 70 ? 6.612 -3.495 7.224 1.00 93.19 70 ASP A CA 1
ATOM 564 C C . ASP A 1 70 ? 5.979 -2.481 6.273 1.00 93.19 70 ASP A C 1
ATOM 566 O O . ASP A 1 70 ? 5.955 -1.274 6.520 1.00 93.19 70 ASP A O 1
ATOM 570 N N . ALA A 1 71 ? 5.441 -2.999 5.181 1.00 94.12 71 ALA A N 1
ATOM 571 C CA . ALA A 1 71 ? 4.748 -2.259 4.148 1.00 94.12 71 ALA A CA 1
ATOM 572 C C . ALA A 1 71 ? 3.418 -2.938 3.817 1.00 94.12 71 ALA A C 1
ATOM 574 O O . ALA A 1 71 ? 3.153 -4.074 4.220 1.00 94.12 71 ALA A O 1
ATOM 575 N N . ILE A 1 72 ? 2.582 -2.248 3.050 1.00 96.12 72 ILE A N 1
ATOM 576 C CA . ILE A 1 72 ? 1.415 -2.844 2.405 1.00 96.12 72 ILE A CA 1
ATOM 577 C C . ILE A 1 72 ? 1.636 -2.903 0.898 1.00 96.12 72 ILE A C 1
ATOM 579 O O . ILE A 1 72 ? 2.112 -1.944 0.297 1.00 96.12 72 ILE A O 1
ATOM 583 N N . ALA A 1 73 ? 1.268 -4.020 0.286 1.00 95.69 73 ALA A N 1
ATOM 584 C CA . ALA A 1 73 ? 1.133 -4.154 -1.154 1.00 95.69 73 ALA A CA 1
ATOM 585 C C . ALA A 1 73 ? -0.352 -4.047 -1.518 1.00 95.69 73 ALA A C 1
ATOM 587 O O . ALA A 1 73 ? -1.169 -4.837 -1.039 1.00 95.69 73 ALA A O 1
ATOM 588 N N . ILE A 1 74 ? -0.698 -3.075 -2.358 1.00 96.44 74 ILE A N 1
ATOM 589 C CA . ILE A 1 74 ? -2.050 -2.868 -2.874 1.00 96.44 74 ILE A CA 1
ATOM 590 C C . ILE A 1 74 ? -2.133 -3.577 -4.224 1.00 96.44 74 ILE A C 1
ATOM 592 O O . ILE A 1 74 ? -1.554 -3.125 -5.209 1.00 96.44 74 ILE A O 1
ATOM 596 N N . LYS A 1 75 ? -2.853 -4.698 -4.274 1.00 95.38 75 LYS A N 1
ATOM 597 C CA . LYS A 1 75 ? -3.159 -5.394 -5.526 1.00 95.38 75 LYS A CA 1
ATOM 598 C C . LYS A 1 75 ? -4.459 -4.851 -6.085 1.00 95.38 75 LYS A C 1
ATOM 600 O O . LYS A 1 75 ? -5.470 -4.847 -5.385 1.00 95.38 75 LYS A O 1
ATOM 605 N N . HIS A 1 76 ? -4.450 -4.453 -7.349 1.00 96.50 76 HIS A N 1
ATOM 606 C CA . HIS A 1 76 ? -5.612 -3.866 -8.004 1.00 96.50 76 HIS A CA 1
ATOM 607 C C . HIS A 1 76 ? -5.810 -4.396 -9.427 1.00 96.50 76 HIS A C 1
ATOM 609 O O . HIS A 1 76 ? -4.935 -5.044 -10.000 1.00 96.50 76 HIS A O 1
ATOM 615 N N . THR A 1 77 ? -6.971 -4.105 -10.007 1.00 96.31 77 THR A N 1
ATOM 616 C CA . THR A 1 77 ? -7.338 -4.461 -11.388 1.00 96.31 77 THR A CA 1
ATOM 617 C C . THR A 1 77 ? -7.256 -3.281 -12.359 1.00 96.31 77 THR A C 1
ATOM 619 O O . THR A 1 77 ? -7.366 -3.479 -13.571 1.00 96.31 77 THR A O 1
ATOM 622 N N . ASN A 1 78 ? -7.031 -2.061 -11.854 1.00 95.25 78 ASN A N 1
ATOM 623 C CA . ASN A 1 78 ? -6.912 -0.864 -12.683 1.00 95.25 78 ASN A CA 1
ATOM 624 C C . ASN A 1 78 ? -5.699 -0.959 -13.630 1.00 95.25 78 ASN A C 1
ATOM 626 O O . ASN A 1 78 ? -4.553 -0.913 -13.189 1.00 95.25 78 ASN A O 1
ATOM 630 N N . LYS A 1 79 ? -5.966 -1.071 -14.936 1.00 93.62 79 LYS A N 1
ATOM 631 C CA . LYS A 1 79 ? -4.951 -1.239 -15.992 1.00 93.62 79 LYS A CA 1
ATOM 632 C C . LYS A 1 79 ? -4.173 0.037 -16.320 1.00 93.62 79 LYS A C 1
ATOM 634 O O . LYS A 1 79 ? -3.202 -0.039 -17.065 1.00 93.62 79 LYS A O 1
ATOM 639 N N . ALA A 1 80 ? -4.605 1.193 -15.815 1.00 94.12 80 ALA A N 1
ATOM 640 C CA . ALA A 1 80 ? -3.881 2.449 -15.991 1.00 94.12 80 ALA A CA 1
ATOM 641 C C . ALA A 1 80 ? -2.641 2.542 -15.088 1.00 94.12 80 ALA A C 1
ATOM 643 O O . ALA A 1 80 ? -1.786 3.392 -15.323 1.00 94.12 80 ALA A O 1
ATOM 644 N N . TYR A 1 81 ? -2.543 1.687 -14.063 1.00 94.50 81 TYR A N 1
ATOM 645 C CA . TYR A 1 81 ? -1.452 1.700 -13.094 1.00 94.50 81 TYR A CA 1
ATOM 646 C C . TYR A 1 81 ? -0.615 0.417 -13.172 1.00 94.50 81 TYR A C 1
ATOM 648 O O . TYR A 1 81 ? -1.133 -0.634 -13.564 1.00 94.50 81 TYR A O 1
ATOM 656 N N . PRO A 1 82 ? 0.669 0.473 -12.777 1.00 93.75 82 PRO A N 1
ATOM 657 C CA . PRO A 1 82 ? 1.490 -0.721 -12.632 1.00 93.75 82 PRO A CA 1
ATOM 658 C C . PRO A 1 82 ? 0.873 -1.692 -11.613 1.00 93.75 82 PRO A C 1
ATOM 660 O O . PRO A 1 82 ? 0.373 -1.237 -10.591 1.00 93.75 82 PRO A O 1
ATOM 663 N N . PRO A 1 83 ? 0.911 -3.015 -11.843 1.00 92.25 83 PRO A N 1
ATOM 664 C CA . PRO A 1 83 ? 0.206 -3.993 -11.007 1.00 92.25 83 PRO A CA 1
ATOM 665 C C . PRO A 1 83 ? 0.775 -4.133 -9.588 1.00 92.25 83 PRO A C 1
ATOM 667 O O . PRO A 1 83 ? 0.108 -4.678 -8.705 1.00 92.25 83 PRO A O 1
ATOM 670 N N . PHE A 1 84 ? 2.020 -3.708 -9.375 1.00 90.88 84 PHE A N 1
ATOM 671 C CA . PHE A 1 84 ? 2.679 -3.738 -8.081 1.00 90.88 84 PHE A CA 1
ATOM 672 C C . PHE A 1 84 ? 2.749 -2.321 -7.522 1.00 90.88 84 PHE A C 1
ATOM 674 O O . PHE A 1 84 ? 3.483 -1.492 -8.053 1.00 90.88 84 PHE A O 1
ATOM 681 N N . ILE A 1 85 ? 2.008 -2.065 -6.443 1.00 95.62 85 ILE A N 1
ATOM 682 C CA . ILE A 1 85 ? 2.015 -0.803 -5.699 1.00 95.62 85 ILE A CA 1
ATOM 683 C C . ILE A 1 85 ? 2.279 -1.130 -4.235 1.00 95.62 85 ILE A C 1
ATOM 685 O O . ILE A 1 85 ? 1.521 -1.875 -3.612 1.00 95.62 85 ILE A O 1
ATOM 689 N N . LEU A 1 86 ? 3.350 -0.582 -3.678 1.00 95.56 86 LEU A N 1
ATOM 690 C CA . LEU A 1 86 ? 3.785 -0.828 -2.312 1.00 95.56 86 LEU A CA 1
ATOM 691 C C . LEU A 1 86 ? 3.910 0.492 -1.562 1.00 95.56 86 LEU A C 1
ATOM 693 O O . LEU A 1 86 ? 4.511 1.438 -2.063 1.00 95.56 86 LEU A O 1
ATOM 697 N N . PHE A 1 87 ? 3.370 0.541 -0.349 1.00 96.38 87 PHE A N 1
ATOM 698 C CA . PHE A 1 87 ? 3.469 1.689 0.543 1.00 96.38 87 PHE A CA 1
ATOM 699 C C . PHE A 1 87 ? 4.094 1.281 1.875 1.00 96.38 87 PHE A C 1
ATOM 701 O O . PHE A 1 87 ? 3.616 0.370 2.551 1.00 96.38 87 PHE A O 1
ATOM 708 N N . SER A 1 88 ? 5.156 1.982 2.251 1.00 95.25 88 SER A N 1
ATOM 709 C CA . SER A 1 88 ? 5.963 1.727 3.441 1.00 95.25 88 SER A CA 1
ATOM 710 C C . SER A 1 88 ? 5.725 2.835 4.472 1.00 95.25 88 SER A C 1
ATOM 712 O O . SER A 1 88 ? 6.405 3.863 4.398 1.00 95.25 88 SER A O 1
ATOM 714 N N . PRO A 1 89 ? 4.766 2.688 5.406 1.00 95.06 89 PRO A N 1
ATOM 715 C CA . PRO A 1 89 ? 4.486 3.703 6.421 1.00 95.06 89 PRO A CA 1
ATOM 716 C C . PRO A 1 89 ? 5.626 3.829 7.437 1.00 95.06 89 PRO A C 1
ATOM 718 O O . PRO A 1 89 ? 6.458 2.932 7.586 1.00 95.06 89 PRO A O 1
ATOM 721 N N . LEU A 1 90 ? 5.605 4.920 8.206 1.00 91.69 90 LEU A N 1
ATOM 722 C CA . LEU A 1 90 ? 6.405 5.026 9.430 1.00 91.69 90 LEU A CA 1
ATOM 723 C C . LEU A 1 90 ? 5.895 4.080 10.533 1.00 91.69 90 LEU A C 1
ATOM 725 O O . LEU A 1 90 ? 6.692 3.481 11.247 1.00 91.69 90 LEU A O 1
ATOM 729 N N . ASN A 1 91 ? 4.571 3.949 10.659 1.00 93.12 91 ASN A N 1
ATOM 730 C CA . ASN A 1 91 ? 3.908 3.117 11.660 1.00 93.12 91 ASN A CA 1
ATOM 731 C C . ASN A 1 91 ? 2.918 2.160 10.980 1.00 93.12 91 ASN A C 1
ATOM 733 O O . ASN A 1 91 ? 1.823 2.555 10.573 1.00 93.12 91 ASN A O 1
ATOM 737 N N . TYR A 1 92 ? 3.327 0.900 10.821 1.00 95.00 92 TYR A N 1
ATOM 738 C CA . TYR A 1 92 ? 2.514 -0.119 10.155 1.00 95.00 92 TYR A CA 1
ATOM 739 C C . TYR A 1 92 ? 1.261 -0.490 10.954 1.00 95.00 92 TYR A C 1
ATOM 741 O O . TYR A 1 92 ? 0.191 -0.640 10.363 1.00 95.00 92 TYR A O 1
ATOM 749 N N . ASP A 1 93 ? 1.368 -0.602 12.279 1.00 94.94 93 ASP A N 1
ATOM 750 C CA . ASP A 1 93 ? 0.245 -1.019 13.122 1.00 94.94 93 ASP A CA 1
ATOM 751 C C . ASP A 1 93 ? -0.883 0.021 13.097 1.00 94.94 93 ASP A C 1
ATOM 753 O O . ASP A 1 93 ? -2.050 -0.331 12.917 1.00 94.94 93 ASP A O 1
ATOM 757 N N . GLU A 1 94 ? -0.531 1.308 13.150 1.00 95.44 94 GLU A N 1
ATOM 758 C CA . GLU A 1 94 ? -1.488 2.409 13.009 1.00 95.44 94 GLU A CA 1
ATOM 759 C C . GLU A 1 94 ? -2.131 2.446 11.615 1.00 95.44 94 GLU A C 1
ATOM 761 O O . GLU A 1 94 ? -3.348 2.624 11.499 1.00 95.44 94 GLU A O 1
ATOM 766 N N . LEU A 1 95 ? -1.344 2.249 10.548 1.00 96.19 95 LEU A N 1
ATOM 767 C CA . LEU A 1 95 ? -1.875 2.151 9.184 1.00 96.19 95 LEU A CA 1
ATOM 768 C C . LEU A 1 95 ? -2.901 1.017 9.089 1.00 96.19 95 LEU A C 1
ATOM 770 O O . LEU A 1 95 ? -4.009 1.213 8.588 1.00 96.19 95 LEU A O 1
ATOM 774 N N . LYS A 1 96 ? -2.538 -0.170 9.577 1.00 96.38 96 LYS A N 1
ATOM 775 C CA . LYS A 1 96 ? -3.384 -1.360 9.537 1.00 96.38 96 LYS A CA 1
ATOM 776 C C . LYS A 1 96 ? -4.683 -1.158 10.312 1.00 96.38 96 LYS A C 1
ATOM 778 O O . LYS A 1 96 ? -5.747 -1.528 9.813 1.00 96.38 96 LYS A O 1
ATOM 783 N N . GLU A 1 97 ? -4.614 -0.584 11.511 1.00 96.25 97 GLU A N 1
ATOM 784 C CA . GLU A 1 97 ? -5.797 -0.313 12.325 1.00 96.25 97 GLU A CA 1
ATOM 785 C C . GLU A 1 97 ? -6.753 0.658 11.618 1.00 96.25 97 GLU A C 1
ATOM 787 O O . GLU A 1 97 ? -7.949 0.376 11.507 1.00 96.25 97 GLU A O 1
ATOM 792 N N . ASN A 1 98 ? -6.232 1.760 11.070 1.00 96.75 98 ASN A N 1
ATOM 793 C CA . ASN A 1 98 ? -7.053 2.739 10.359 1.00 96.75 98 ASN A CA 1
ATOM 794 C C . ASN A 1 98 ? -7.669 2.159 9.081 1.00 96.75 98 ASN A C 1
ATOM 796 O O . ASN A 1 98 ? -8.856 2.362 8.840 1.00 96.75 98 ASN A O 1
ATOM 800 N N . LEU A 1 99 ? -6.912 1.387 8.295 1.00 96.44 99 LEU A N 1
ATOM 801 C CA . LEU A 1 99 ? -7.444 0.696 7.116 1.00 96.44 99 LEU A CA 1
ATOM 802 C C . LEU A 1 99 ? -8.577 -0.270 7.483 1.00 96.44 99 LEU A C 1
ATOM 804 O O . LEU A 1 99 ? -9.625 -0.251 6.837 1.00 96.44 99 LEU A O 1
ATOM 808 N N . SER A 1 100 ? -8.408 -1.043 8.558 1.00 95.62 100 SER A N 1
ATOM 809 C CA . SER A 1 100 ? -9.433 -1.965 9.060 1.00 95.62 100 SER A CA 1
ATOM 810 C C . SER A 1 100 ? -10.727 -1.234 9.432 1.00 95.62 100 SER A C 1
ATOM 812 O O . SER A 1 100 ? -11.818 -1.650 9.045 1.00 95.62 100 SER A O 1
ATOM 814 N N . GLN A 1 101 ? -10.616 -0.091 10.114 1.00 96.00 101 GLN A N 1
ATOM 815 C CA . GLN A 1 101 ? -11.764 0.738 10.498 1.00 96.00 101 GLN A CA 1
ATOM 816 C C . GLN A 1 101 ? -12.480 1.386 9.299 1.00 96.00 101 GLN A C 1
ATOM 818 O O . GLN A 1 101 ? -13.642 1.770 9.421 1.00 96.00 101 GLN A O 1
ATOM 823 N N . LEU A 1 102 ? -11.814 1.482 8.146 1.00 95.69 102 LEU A N 1
ATOM 824 C CA . LEU A 1 102 ? -12.386 1.950 6.879 1.00 95.69 102 LEU A CA 1
ATOM 825 C C . LEU A 1 102 ? -12.950 0.814 6.009 1.00 95.69 102 LEU A C 1
ATOM 827 O O . LEU A 1 102 ? -13.468 1.079 4.928 1.00 95.69 102 LEU A O 1
ATOM 831 N N . GLY A 1 103 ? -12.873 -0.438 6.473 1.00 95.31 103 GLY A N 1
ATOM 832 C CA . GLY A 1 103 ? -13.359 -1.614 5.748 1.00 95.31 103 GLY A CA 1
ATOM 833 C C . GLY A 1 103 ? -12.316 -2.286 4.852 1.00 95.31 103 GLY A C 1
ATOM 834 O O . GLY A 1 103 ? -12.638 -3.267 4.182 1.00 95.31 103 GLY A O 1
ATOM 835 N N . TYR A 1 104 ? -11.062 -1.825 4.860 1.00 95.69 104 TYR A N 1
ATOM 836 C CA . TYR A 1 104 ? -9.977 -2.475 4.131 1.00 95.69 104 TYR A CA 1
ATOM 837 C C . TYR A 1 104 ? -9.275 -3.509 5.006 1.00 95.69 104 TYR A C 1
ATOM 839 O O . TYR A 1 104 ? -8.637 -3.192 6.012 1.00 95.69 104 TYR A O 1
ATOM 847 N N . ARG A 1 105 ? -9.343 -4.776 4.599 1.00 95.38 105 ARG A N 1
ATOM 848 C CA . ARG A 1 105 ? -8.667 -5.866 5.303 1.00 95.38 105 ARG A CA 1
ATOM 849 C C . ARG A 1 105 ? -7.239 -6.040 4.788 1.00 95.38 105 ARG A C 1
ATOM 851 O O . ARG A 1 105 ? -7.045 -6.377 3.623 1.00 95.38 105 ARG A O 1
ATOM 858 N N . VAL A 1 106 ? -6.259 -5.904 5.682 1.00 96.50 106 VAL A N 1
ATOM 859 C CA . VAL A 1 106 ? -4.858 -6.255 5.402 1.00 96.50 106 VAL A CA 1
ATOM 860 C C . VAL A 1 106 ? -4.634 -7.742 5.684 1.00 96.50 106 VAL A C 1
ATOM 862 O O . VAL A 1 106 ? -4.908 -8.229 6.783 1.00 96.50 106 VAL A O 1
ATOM 865 N N . ILE A 1 107 ? -4.164 -8.479 4.680 1.00 96.06 107 ILE A N 1
ATOM 866 C CA . ILE A 1 107 ? -3.846 -9.906 4.774 1.00 96.06 107 ILE A CA 1
ATOM 867 C C . ILE A 1 107 ? -2.420 -10.059 5.308 1.00 96.06 107 ILE A C 1
ATOM 869 O O . ILE A 1 107 ? -1.460 -9.641 4.665 1.00 96.06 107 ILE A O 1
ATOM 873 N N . GLU A 1 108 ? -2.286 -10.689 6.470 1.00 90.44 108 GLU A N 1
ATOM 874 C CA . GLU A 1 108 ? -1.003 -11.028 7.088 1.00 90.44 108 GLU A CA 1
ATOM 875 C C . GLU A 1 108 ? -0.486 -12.344 6.487 1.00 90.44 108 GLU A C 1
ATOM 877 O O . GLU A 1 108 ? -1.157 -13.372 6.606 1.00 90.44 108 GLU A O 1
ATOM 882 N N . LYS A 1 109 ? 0.674 -12.315 5.824 1.00 73.69 109 LYS A N 1
ATOM 883 C CA . LYS A 1 109 ? 1.383 -13.502 5.323 1.00 73.69 109 LYS A CA 1
ATOM 884 C C . LYS A 1 109 ? 2.734 -13.660 6.016 1.00 73.69 109 LYS A C 1
ATOM 886 O O . LYS A 1 109 ? 3.257 -12.652 6.554 1.00 73.69 109 LYS A O 1
#

Sequence (109 aa):
MAKEFATTGGANWGYNIFDSEGTSFPFATLYASSERIQLRVKILWFEMASFEFNPQDISSIERYRALLNDAIAIKHTNKAYPPFILFSPLNYDELKENLSQLGYRVIEK